Protein AF-A0A9X4LDH8-F1 (afdb_monomer)

Solvent-accessible surface area (backbone atoms only — not comparable to full-atom values): 4254 Å² total; per-residue (Å²): 85,86,32,85,88,65,57,66,70,34,79,78,50,78,50,58,65,55,72,39,91,54,71,42,79,30,69,38,49,45,50,81,86,22,58,78,16,27,39,38,37,36,43,71,14,44,27,33,34,39,53,23,54,51,76,59,50,76,71,48,92,75,46,43,43,54,74,75,71,85,85,86,130

Structure (mmCIF, N/CA/C/O backbone):
data_AF-A0A9X4LDH8-F1
#
_entry.id   AF-A0A9X4LDH8-F1
#
loop_
_atom_site.group_PDB
_atom_site.id
_atom_site.type_symbol
_atom_site.label_atom_id
_atom_site.label_alt_id
_atom_site.label_comp_id
_atom_site.label_asym_id
_atom_site.label_entity_id
_atom_site.label_seq_id
_atom_site.pdbx_PDB_ins_code
_atom_site.Cartn_x
_atom_site.Cartn_y
_atom_site.Cartn_z
_atom_site.occupancy
_atom_site.B_iso_or_equiv
_atom_site.auth_seq_id
_atom_site.auth_comp_id
_atom_site.auth_asym_id
_atom_site.auth_atom_id
_atom_site.pdbx_PDB_model_num
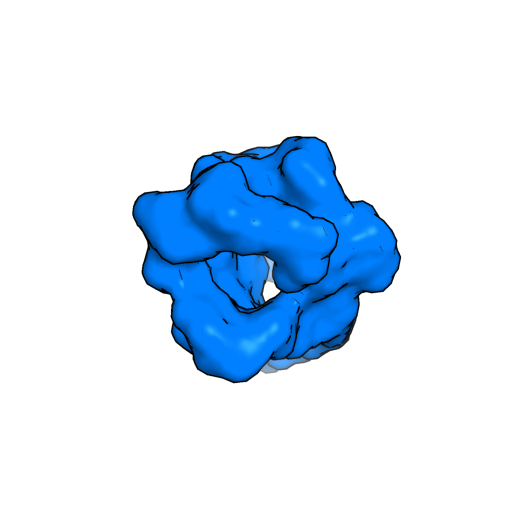ATOM 1 N N . MET A 1 1 ? -1.145 -11.263 -5.304 1.00 76.31 1 MET A N 1
ATOM 2 C CA . MET A 1 1 ? -2.046 -11.075 -6.469 1.00 76.31 1 MET A CA 1
ATOM 3 C C . MET A 1 1 ? -1.304 -10.335 -7.572 1.00 76.31 1 MET A C 1
ATOM 5 O O . MET A 1 1 ? -0.324 -9.671 -7.244 1.00 76.31 1 MET A O 1
ATOM 9 N N . ASN A 1 2 ? -1.744 -10.439 -8.833 1.00 82.38 2 ASN A N 1
ATOM 10 C CA . ASN A 1 2 ? -1.282 -9.514 -9.874 1.00 82.38 2 ASN A CA 1
ATOM 11 C C . ASN A 1 2 ? -1.749 -8.092 -9.501 1.00 82.38 2 ASN A C 1
ATOM 13 O O . ASN A 1 2 ? -2.890 -7.929 -9.062 1.00 82.38 2 ASN A O 1
ATOM 17 N N . ALA A 1 3 ? -0.856 -7.110 -9.595 1.00 89.50 3 ALA A N 1
ATOM 18 C CA . ALA A 1 3 ? -1.074 -5.736 -9.160 1.00 89.50 3 ALA A CA 1
ATOM 19 C C . ALA A 1 3 ? -0.942 -4.714 -10.306 1.00 89.50 3 ALA A C 1
ATOM 21 O O . ALA A 1 3 ? -0.685 -3.543 -10.049 1.00 89.50 3 ALA A O 1
ATOM 22 N N . ASP A 1 4 ? -1.141 -5.128 -11.562 1.00 89.75 4 ASP A N 1
ATOM 23 C CA . ASP A 1 4 ? -1.022 -4.249 -12.739 1.00 89.75 4 ASP A CA 1
ATOM 24 C C . ASP A 1 4 ? -1.921 -3.003 -12.695 1.00 89.75 4 ASP A C 1
ATOM 26 O O . ASP A 1 4 ? -1.550 -1.956 -13.220 1.00 89.75 4 ASP A O 1
ATOM 30 N N . THR A 1 5 ? -3.088 -3.098 -12.051 1.00 90.88 5 THR A N 1
ATOM 31 C CA . THR A 1 5 ? -4.056 -1.995 -11.923 1.00 90.88 5 THR A CA 1
ATOM 32 C C . THR A 1 5 ? -3.919 -1.211 -10.619 1.00 90.88 5 THR A C 1
ATOM 34 O O . THR A 1 5 ? -4.744 -0.342 -10.341 1.00 90.88 5 THR A O 1
ATOM 37 N N . VAL A 1 6 ? -2.961 -1.574 -9.767 1.00 92.88 6 VAL A N 1
ATOM 38 C CA . VAL A 1 6 ? -2.758 -0.919 -8.476 1.00 92.88 6 VAL A CA 1
ATOM 39 C C . VAL A 1 6 ? -1.956 0.356 -8.677 1.00 92.88 6 VAL A C 1
ATOM 41 O O . VAL A 1 6 ? -0.928 0.335 -9.352 1.00 92.88 6 VAL A O 1
ATOM 44 N N . VAL A 1 7 ? -2.407 1.438 -8.046 1.00 94.06 7 VAL A N 1
ATOM 45 C CA . VAL A 1 7 ? -1.773 2.763 -8.107 1.00 94.06 7 VAL A CA 1
ATOM 46 C C . VAL A 1 7 ? -1.401 3.256 -6.711 1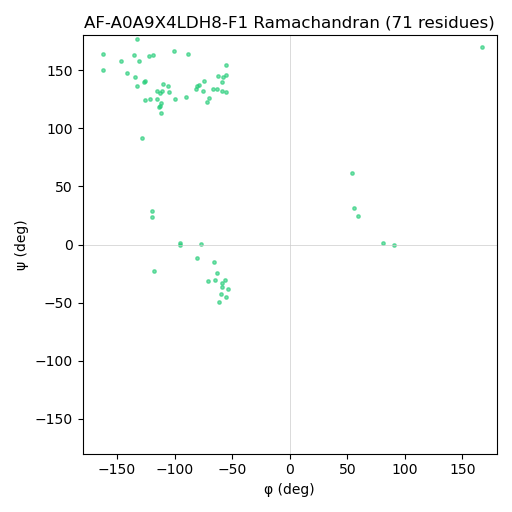.00 94.06 7 VAL A C 1
ATOM 48 O O . VAL A 1 7 ? -1.908 2.759 -5.702 1.00 94.06 7 VAL A O 1
ATOM 51 N N . HIS A 1 8 ? -0.506 4.239 -6.637 1.00 95.88 8 HIS A N 1
ATOM 52 C CA . HIS A 1 8 ? -0.158 4.875 -5.370 1.00 95.88 8 HIS A CA 1
ATOM 53 C C . HIS A 1 8 ? -1.372 5.581 -4.737 1.00 95.88 8 HIS A C 1
ATOM 55 O O . HIS A 1 8 ? -2.221 6.139 -5.433 1.00 95.88 8 HIS A O 1
ATOM 61 N N . ASN A 1 9 ? -1.448 5.561 -3.400 1.00 96.50 9 ASN A N 1
ATOM 62 C CA . ASN A 1 9 ? -2.541 6.135 -2.606 1.00 96.50 9 ASN A CA 1
ATOM 63 C C . ASN A 1 9 ? -3.932 5.583 -2.985 1.00 96.50 9 ASN A C 1
ATOM 65 O O . ASN A 1 9 ? -4.951 6.276 -2.896 1.00 96.50 9 ASN A O 1
ATOM 69 N N . GLN A 1 10 ? -3.987 4.326 -3.429 1.00 96.25 10 GLN A N 1
ATOM 70 C CA . GLN A 1 10 ? -5.237 3.690 -3.811 1.00 96.25 10 GLN A CA 1
ATOM 71 C C . GLN A 1 10 ? -6.093 3.427 -2.575 1.00 96.25 10 GLN A C 1
ATOM 73 O O . GLN A 1 10 ? -5.678 2.753 -1.634 1.00 96.25 10 GLN A O 1
ATOM 78 N N . TYR A 1 11 ? -7.326 3.914 -2.605 1.00 97.12 11 TYR A N 1
ATOM 79 C CA . TYR A 1 11 ? -8.340 3.549 -1.631 1.00 97.12 11 TYR A CA 1
ATOM 80 C C . TYR A 1 11 ? -8.809 2.110 -1.876 1.00 97.12 11 TYR A C 1
ATOM 82 O O . TYR A 1 11 ? -9.261 1.790 -2.978 1.00 97.12 11 TYR A O 1
ATOM 90 N N . ILE A 1 12 ? -8.692 1.246 -0.865 1.00 95.31 12 ILE A N 1
ATOM 91 C CA . ILE A 1 12 ? -8.978 -0.192 -1.002 1.00 95.31 12 ILE A CA 1
ATOM 92 C C . ILE A 1 12 ? -10.133 -0.677 -0.123 1.00 95.31 12 ILE A C 1
ATOM 94 O O . ILE A 1 12 ? -10.740 -1.693 -0.456 1.00 95.31 12 ILE A O 1
ATOM 98 N N . ALA A 1 13 ? -10.465 0.025 0.967 1.00 96.56 13 ALA A N 1
ATOM 99 C CA . ALA A 1 13 ? -11.602 -0.319 1.821 1.00 96.56 13 ALA A CA 1
ATOM 100 C C . ALA A 1 13 ? -12.053 0.842 2.725 1.00 96.56 13 ALA A C 1
ATOM 102 O O . ALA A 1 13 ? -11.302 1.788 2.972 1.00 96.56 13 ALA A O 1
ATOM 103 N N . GLN A 1 14 ? -13.268 0.704 3.267 1.00 97.75 14 GLN A N 1
ATOM 104 C CA . GLN A 1 14 ? -13.806 1.523 4.354 1.00 97.75 14 GLN A CA 1
ATOM 105 C C . GLN A 1 14 ? -14.039 0.655 5.590 1.00 97.75 14 GLN A C 1
ATOM 107 O O . GLN A 1 14 ? -14.791 -0.319 5.530 1.00 97.75 14 GLN A O 1
ATOM 112 N N . LEU A 1 15 ? -13.469 1.049 6.720 1.00 96.31 15 LEU A N 1
ATOM 113 C CA . LEU A 1 15 ? -13.819 0.552 8.047 1.00 96.31 15 LEU A CA 1
ATOM 114 C C . LEU A 1 15 ? -14.724 1.571 8.762 1.00 96.31 15 LEU A C 1
ATOM 116 O O . LEU A 1 15 ? -14.848 2.715 8.310 1.00 96.31 15 LEU A O 1
ATOM 120 N N . PRO A 1 16 ? -15.382 1.194 9.873 1.00 96.50 16 PRO A N 1
ATOM 121 C CA . PRO A 1 1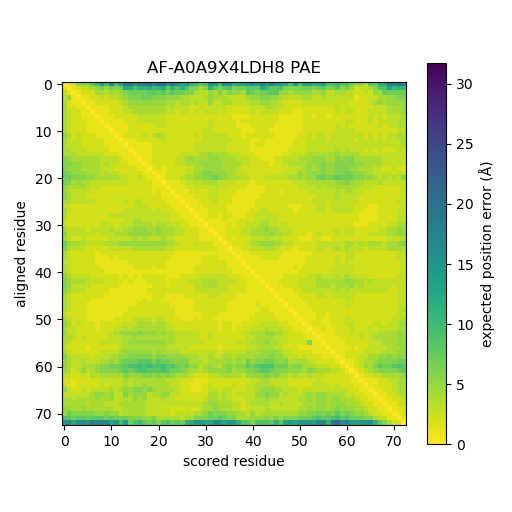6 ? -16.063 2.162 10.722 1.00 96.50 16 PRO A CA 1
ATOM 122 C C . PRO A 1 16 ? -15.111 3.271 11.188 1.00 96.50 16 PRO A C 1
ATOM 124 O O . PRO A 1 16 ? -13.934 3.025 11.452 1.00 96.50 16 PRO A O 1
ATOM 127 N N . ALA A 1 17 ? -15.631 4.490 11.327 1.00 95.50 17 ALA A N 1
ATOM 128 C CA . ALA A 1 17 ? -14.855 5.584 11.898 1.00 95.50 17 ALA A CA 1
ATOM 129 C C . ALA A 1 17 ? -14.385 5.224 13.317 1.00 95.50 17 ALA A C 1
ATOM 131 O O . ALA A 1 17 ? -15.142 4.645 14.101 1.00 95.50 17 ALA A O 1
ATOM 132 N N . ASN A 1 18 ? -13.148 5.593 13.645 1.00 93.12 18 ASN A N 1
ATOM 133 C CA . ASN A 1 18 ? -12.457 5.252 14.890 1.00 93.12 18 ASN A CA 1
ATOM 134 C C . ASN A 1 18 ? -12.298 3.740 15.136 1.00 93.12 18 ASN A C 1
ATOM 136 O O . ASN A 1 18 ? -12.167 3.325 16.286 1.00 93.12 18 ASN A O 1
ATOM 140 N N . PHE A 1 19 ? -12.304 2.908 14.082 1.00 93.50 19 PHE A N 1
ATOM 141 C CA . PHE A 1 19 ? -11.967 1.483 14.204 1.00 93.50 19 PHE A CA 1
ATOM 142 C C . PHE A 1 19 ? -10.551 1.271 14.759 1.00 93.50 19 PHE A C 1
ATOM 144 O O . PHE A 1 19 ? -10.336 0.353 15.543 1.00 93.50 19 PHE A O 1
ATOM 151 N N . ALA A 1 20 ? -9.609 2.138 14.378 1.00 91.56 20 ALA A N 1
ATOM 152 C CA . ALA A 1 20 ? -8.318 2.284 15.038 1.00 91.56 20 ALA A CA 1
ATOM 153 C C . ALA A 1 20 ? -8.272 3.645 15.752 1.00 91.56 20 ALA A C 1
ATOM 155 O O . ALA A 1 20 ? -8.627 4.662 15.146 1.00 91.56 20 ALA A O 1
ATOM 156 N N . LYS A 1 21 ? -7.843 3.691 17.024 1.00 90.44 21 LYS A N 1
ATOM 157 C CA . LYS A 1 21 ? -7.745 4.962 17.780 1.00 90.44 21 LYS A CA 1
ATOM 158 C C . LYS A 1 21 ? -6.710 5.919 17.189 1.00 90.44 21 LYS A C 1
ATOM 160 O O . LYS A 1 21 ? -6.858 7.134 17.307 1.00 90.44 21 LYS A O 1
ATOM 165 N N . ASN A 1 22 ? -5.663 5.375 16.577 1.00 93.44 22 ASN A N 1
ATOM 166 C CA . ASN A 1 22 ? -4.589 6.117 15.918 1.00 93.44 22 ASN A CA 1
ATOM 167 C C . ASN A 1 22 ? -4.351 5.548 14.514 1.00 93.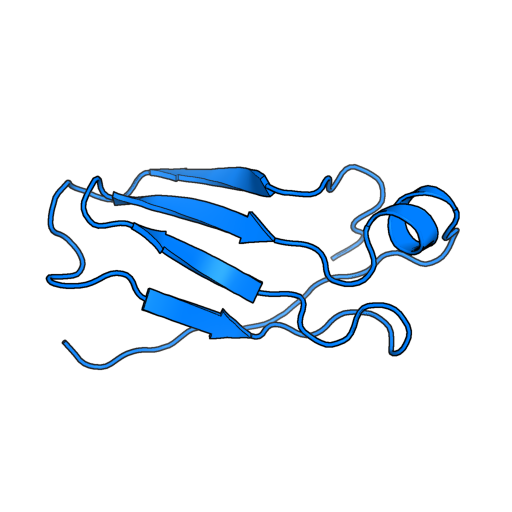44 22 ASN A C 1
ATOM 169 O O . ASN A 1 22 ? -4.652 4.365 14.312 1.00 93.44 22 ASN A O 1
ATOM 173 N N . PRO A 1 23 ? -3.750 6.315 13.585 1.00 94.56 23 PRO A N 1
ATOM 174 C CA . PRO A 1 23 ? -3.415 5.802 12.266 1.00 94.56 23 PRO A CA 1
ATOM 175 C C . PRO A 1 23 ? -2.479 4.600 12.375 1.00 94.56 23 PRO A C 1
ATOM 177 O O . PRO A 1 23 ? -1.488 4.635 13.109 1.00 94.56 23 PRO A O 1
ATOM 180 N N . GLN A 1 24 ? -2.797 3.533 11.649 1.00 96.19 24 GLN A N 1
ATOM 181 C CA . GLN A 1 24 ? -2.020 2.296 11.647 1.00 96.19 24 GL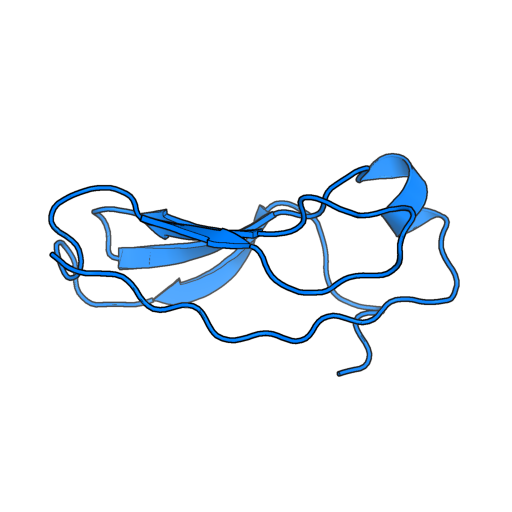N A CA 1
ATOM 182 C C . GLN A 1 24 ? -1.310 2.136 10.316 1.00 96.19 24 GLN A C 1
ATOM 184 O O . GLN A 1 24 ? -1.905 2.356 9.265 1.00 96.19 24 GLN A O 1
ATOM 189 N N . VAL A 1 25 ? -0.053 1.704 10.366 1.00 95.75 25 VAL A N 1
ATOM 190 C CA . VAL A 1 25 ? 0.763 1.433 9.181 1.00 95.75 25 VAL A CA 1
ATOM 191 C C . VAL A 1 25 ? 1.203 -0.019 9.221 1.00 95.75 25 VAL A C 1
ATOM 193 O O . VAL A 1 25 ? 1.834 -0.454 10.184 1.00 95.75 25 VAL A O 1
ATOM 196 N N . GLY A 1 26 ? 0.917 -0.763 8.159 1.00 95.69 26 GLY A N 1
ATOM 197 C CA . GLY A 1 26 ? 1.409 -2.123 7.984 1.00 95.69 26 GLY A CA 1
ATOM 198 C C . GLY A 1 26 ? 2.128 -2.282 6.653 1.00 95.69 26 GLY A C 1
ATOM 199 O O . GLY A 1 26 ? 1.570 -1.995 5.597 1.00 95.69 26 GLY A O 1
ATOM 200 N N . PHE A 1 27 ? 3.377 -2.741 6.688 1.00 95.88 27 PHE A N 1
ATOM 201 C CA . PHE A 1 27 ? 4.146 -3.009 5.475 1.00 95.88 27 PHE A CA 1
ATOM 202 C C . PHE A 1 27 ? 3.727 -4.334 4.852 1.00 95.88 27 PHE A C 1
ATOM 204 O O . PHE A 1 27 ? 3.573 -5.339 5.545 1.00 95.88 27 PHE A O 1
ATOM 211 N N . ILE A 1 28 ? 3.588 -4.342 3.531 1.00 95.25 28 ILE A N 1
ATOM 212 C CA . ILE A 1 28 ? 3.243 -5.538 2.766 1.00 95.25 28 ILE A CA 1
ATOM 213 C C . ILE A 1 28 ? 4.358 -5.877 1.783 1.00 95.25 28 ILE A C 1
ATOM 215 O O . ILE A 1 28 ? 5.234 -5.067 1.476 1.00 95.25 28 ILE A O 1
ATOM 219 N N . ARG A 1 29 ? 4.353 -7.109 1.279 1.00 94.94 29 ARG A N 1
ATOM 220 C CA . ARG A 1 29 ? 5.341 -7.539 0.298 1.00 94.94 29 ARG A CA 1
ATOM 221 C C . ARG A 1 29 ? 5.016 -6.936 -1.066 1.00 94.94 29 ARG A C 1
ATOM 223 O O . ARG A 1 29 ? 3.905 -7.091 -1.566 1.00 94.94 29 ARG A O 1
ATOM 230 N N . ALA A 1 30 ? 6.039 -6.366 -1.686 1.00 95.12 30 ALA A N 1
ATOM 231 C CA . ALA A 1 30 ? 6.086 -5.955 -3.085 1.00 95.12 30 ALA A CA 1
ATOM 232 C C . ALA A 1 30 ? 7.406 -6.468 -3.718 1.00 95.12 30 ALA A C 1
ATOM 234 O O . ALA A 1 30 ? 8.217 -7.092 -3.011 1.00 95.12 30 ALA A O 1
ATOM 235 N N . PRO A 1 31 ? 7.655 -6.274 -5.028 1.00 94.19 31 PRO A N 1
ATOM 236 C CA . PRO A 1 31 ? 8.977 -6.484 -5.607 1.00 94.19 31 PRO A CA 1
ATOM 237 C C . PRO A 1 31 ? 10.038 -5.656 -4.879 1.00 94.19 31 PRO A C 1
ATOM 239 O O . PRO A 1 31 ? 9.745 -4.610 -4.306 1.00 94.19 31 PRO A O 1
ATOM 242 N N . LE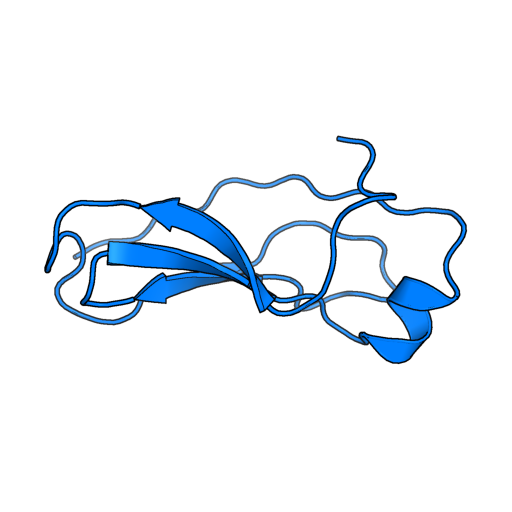U A 1 32 ? 11.291 -6.117 -4.923 1.00 92.62 32 LEU A N 1
ATOM 243 C CA . LEU A 1 32 ? 12.403 -5.507 -4.183 1.00 92.62 32 LEU A CA 1
ATOM 244 C C . LEU A 1 32 ? 12.562 -4.002 -4.458 1.00 92.62 32 LEU A C 1
ATOM 246 O O . LEU A 1 32 ? 12.846 -3.241 -3.538 1.00 92.62 32 LEU A O 1
ATOM 250 N N . ALA A 1 33 ? 12.345 -3.585 -5.707 1.00 93.12 33 ALA A N 1
ATOM 251 C CA . ALA A 1 33 ? 12.429 -2.189 -6.127 1.00 93.12 33 ALA A CA 1
ATOM 252 C C . ALA A 1 33 ? 11.352 -1.285 -5.499 1.00 93.12 33 ALA A C 1
ATOM 254 O O . ALA A 1 33 ? 11.511 -0.073 -5.523 1.00 93.12 33 ALA A O 1
ATOM 255 N N . HIS A 1 34 ? 10.299 -1.859 -4.910 1.00 94.06 34 HIS A N 1
ATOM 256 C CA . HIS A 1 34 ? 9.166 -1.150 -4.300 1.00 94.06 34 HIS A CA 1
ATOM 257 C C . HIS A 1 34 ? 9.040 -1.480 -2.808 1.00 94.06 34 HIS A C 1
ATOM 259 O O . HIS A 1 34 ? 7.944 -1.510 -2.238 1.00 94.06 34 HIS A O 1
ATOM 265 N N . ASN A 1 35 ? 10.172 -1.791 -2.169 1.00 88.44 35 ASN A N 1
ATOM 266 C CA . ASN A 1 35 ? 10.216 -2.019 -0.733 1.00 88.44 35 ASN A CA 1
ATOM 267 C C . ASN A 1 35 ? 9.711 -0.777 0.024 1.00 88.44 35 ASN A C 1
ATOM 269 O O . ASN A 1 35 ? 9.943 0.353 -0.398 1.00 88.44 35 ASN A O 1
ATOM 273 N N . GLY A 1 36 ? 9.009 -0.995 1.135 1.00 93.38 36 GLY A N 1
ATOM 274 C CA . GLY A 1 36 ? 8.312 0.068 1.867 1.00 93.38 36 GLY A CA 1
ATOM 275 C C . GLY A 1 36 ? 6.863 0.300 1.428 1.00 93.38 36 GLY A C 1
ATOM 276 O O . GLY A 1 36 ? 6.190 1.128 2.032 1.00 93.38 36 GLY A O 1
ATOM 277 N N . THR A 1 37 ? 6.362 -0.455 0.442 1.00 96.56 37 THR A N 1
ATOM 278 C CA . THR A 1 37 ? 4.925 -0.510 0.131 1.00 96.56 37 THR A CA 1
ATOM 279 C C . THR A 1 37 ? 4.123 -0.902 1.379 1.00 96.56 37 THR A C 1
ATOM 281 O O . THR A 1 37 ? 4.464 -1.866 2.074 1.00 96.56 37 THR A O 1
ATOM 284 N N . SER A 1 38 ? 3.066 -0.154 1.681 1.00 97.25 38 SER A N 1
ATOM 285 C CA . SER A 1 38 ? 2.345 -0.250 2.952 1.00 97.25 38 SER A CA 1
ATOM 286 C C . SER A 1 38 ? 0.852 0.017 2.810 1.00 97.25 38 SER A C 1
ATOM 288 O O . SER A 1 38 ? 0.390 0.650 1.864 1.00 97.25 38 SER A O 1
ATOM 290 N N . ILE A 1 39 ? 0.086 -0.480 3.773 1.00 97.00 39 ILE A N 1
ATOM 291 C CA . ILE A 1 39 ? -1.321 -0.155 3.968 1.00 97.00 39 ILE A CA 1
ATOM 292 C C . ILE A 1 39 ? -1.415 0.782 5.169 1.00 97.00 39 ILE A C 1
ATOM 294 O O . ILE A 1 39 ? -0.842 0.494 6.223 1.00 97.00 39 ILE A O 1
ATOM 298 N N . LEU A 1 40 ? -2.150 1.878 5.006 1.00 96.69 40 LEU A N 1
ATOM 299 C CA . LEU A 1 40 ? -2.557 2.764 6.089 1.00 96.69 40 LEU A CA 1
ATOM 300 C C . LEU A 1 40 ? -4.034 2.559 6.407 1.00 96.69 40 LEU A C 1
ATOM 302 O O . LEU A 1 40 ? -4.859 2.494 5.495 1.00 96.69 40 LEU A O 1
ATOM 306 N N . VAL A 1 41 ? -4.351 2.501 7.697 1.00 96.56 41 VAL A N 1
ATOM 307 C CA . VAL A 1 41 ? -5.713 2.609 8.226 1.00 96.56 41 VAL A CA 1
ATOM 308 C C . VAL A 1 41 ? -5.797 3.921 8.993 1.00 96.56 41 VAL A C 1
ATOM 310 O O . VAL A 1 41 ? -5.131 4.079 10.014 1.00 96.56 41 VAL A O 1
ATOM 313 N N . GLU A 1 42 ? -6.592 4.857 8.492 1.00 95.62 42 GLU A N 1
ATOM 314 C CA . GLU A 1 42 ? -6.772 6.185 9.081 1.00 95.62 42 GLU A CA 1
ATOM 315 C C . GLU A 1 42 ? -7.896 6.199 10.129 1.00 95.62 42 GLU A C 1
ATOM 317 O O . GLU A 1 42 ? -8.752 5.311 10.178 1.00 95.62 42 GLU A O 1
ATOM 322 N N . ASN A 1 43 ? -7.941 7.249 10.955 1.00 95.12 43 ASN A N 1
ATOM 323 C CA . ASN A 1 43 ? -8.954 7.404 12.010 1.00 95.12 43 ASN A CA 1
ATOM 324 C C . ASN A 1 43 ? -10.390 7.521 11.472 1.00 95.12 43 ASN A C 1
ATOM 326 O O . ASN A 1 43 ? -11.346 7.188 12.172 1.00 95.12 43 ASN A O 1
ATOM 330 N N . ASP A 1 44 ? -10.566 7.973 10.231 1.00 96.38 44 ASP A N 1
ATOM 331 C CA . ASP A 1 44 ? -11.870 7.986 9.559 1.00 96.38 44 ASP A CA 1
ATOM 332 C C . ASP A 1 44 ? -12.290 6.598 9.038 1.00 96.38 44 ASP A C 1
ATOM 334 O O . ASP A 1 44 ? -13.367 6.449 8.461 1.00 96.38 44 ASP A O 1
ATOM 338 N N . GLY A 1 45 ? -11.460 5.577 9.262 1.00 95.56 45 GLY A N 1
ATOM 339 C CA . GLY A 1 45 ? -11.649 4.209 8.801 1.00 95.56 45 GLY A CA 1
ATOM 340 C C . GLY A 1 45 ? -11.227 3.987 7.350 1.00 95.56 45 GLY A C 1
ATOM 341 O O . GLY A 1 45 ? -11.375 2.870 6.852 1.00 95.56 45 GLY A O 1
ATOM 342 N N . SER A 1 46 ? -10.720 5.001 6.643 1.00 97.69 46 SER A N 1
ATOM 343 C CA . SER A 1 46 ? -10.228 4.805 5.283 1.00 97.69 46 SER A CA 1
ATOM 344 C C . SER A 1 46 ? -8.991 3.912 5.284 1.00 97.69 46 SER A C 1
ATOM 346 O O . SER A 1 46 ? -8.073 4.073 6.090 1.00 97.69 46 SER A O 1
ATOM 348 N N . VAL A 1 47 ? -8.981 2.941 4.371 1.00 97.56 47 VAL A N 1
ATOM 349 C CA . VAL A 1 47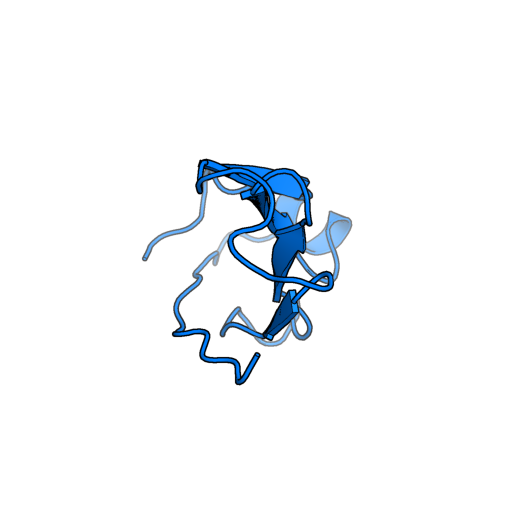 ? -7.853 2.030 4.178 1.00 97.56 47 VAL A CA 1
ATOM 350 C C . VAL A 1 47 ? -7.234 2.314 2.821 1.00 97.56 47 VAL A C 1
ATOM 352 O O . VAL A 1 47 ? -7.897 2.196 1.783 1.00 97.56 47 VAL A O 1
ATOM 355 N N . ARG A 1 48 ? -5.960 2.701 2.827 1.00 97.44 48 ARG A N 1
ATOM 356 C CA . ARG A 1 48 ? -5.229 3.154 1.640 1.00 97.44 48 ARG A CA 1
ATOM 357 C C . ARG A 1 48 ? -3.947 2.365 1.451 1.00 97.44 48 ARG A C 1
ATOM 359 O O . ARG A 1 48 ? -3.241 2.069 2.409 1.00 97.44 48 ARG A O 1
ATOM 366 N N . LEU A 1 49 ? -3.641 2.053 0.202 1.00 96.31 49 LEU A N 1
ATOM 367 C CA . LEU A 1 49 ? -2.413 1.398 -0.217 1.00 96.31 49 LEU A CA 1
ATOM 368 C C . LEU A 1 49 ? -1.428 2.435 -0.765 1.00 96.31 49 LEU A C 1
ATOM 370 O O . LEU A 1 49 ? -1.743 3.174 -1.697 1.00 96.31 49 LEU A O 1
ATOM 374 N N . TYR A 1 50 ? -0.221 2.453 -0.212 1.00 97.00 50 TYR A N 1
ATOM 375 C CA . TYR A 1 50 ? 0.878 3.318 -0.620 1.00 97.00 50 TYR A CA 1
ATOM 376 C C . TYR A 1 50 ? 1.982 2.486 -1.257 1.00 97.00 50 TYR A C 1
ATOM 378 O O . TYR A 1 50 ? 2.530 1.580 -0.631 1.00 97.00 50 TYR A O 1
ATOM 386 N N . ILE A 1 51 ? 2.315 2.808 -2.505 1.00 96.38 51 ILE A N 1
ATOM 387 C CA . ILE A 1 51 ? 3.376 2.142 -3.259 1.00 96.38 51 ILE A CA 1
ATOM 388 C C . ILE A 1 51 ? 4.701 2.867 -3.032 1.00 96.38 51 ILE A C 1
ATOM 390 O O . ILE A 1 51 ? 4.780 4.081 -3.231 1.00 96.38 51 ILE A O 1
ATOM 394 N N . GLY A 1 52 ? 5.733 2.124 -2.628 1.00 95.19 52 GLY A N 1
ATOM 395 C CA . GLY A 1 52 ? 7.103 2.635 -2.557 1.00 95.19 52 GLY A CA 1
ATOM 396 C C . GLY A 1 52 ? 7.717 2.760 -3.952 1.00 95.19 52 GLY A C 1
ATOM 397 O O . GLY A 1 52 ? 7.528 1.871 -4.781 1.00 95.19 52 GLY A O 1
ATOM 398 N N . ASN A 1 53 ? 8.479 3.832 -4.196 1.00 94.50 53 ASN A N 1
ATOM 399 C CA . ASN A 1 53 ? 9.087 4.121 -5.503 1.00 94.50 53 ASN A CA 1
ATOM 400 C C . ASN A 1 53 ? 8.030 4.124 -6.628 1.00 94.50 53 ASN A C 1
ATOM 402 O O . ASN A 1 53 ? 8.028 3.273 -7.518 1.00 94.50 53 ASN A O 1
ATOM 406 N N . GLU A 1 54 ? 7.067 5.047 -6.512 1.00 93.38 54 GLU A N 1
ATOM 407 C CA . GLU A 1 54 ? 5.889 5.169 -7.386 1.00 93.38 54 GLU A CA 1
ATOM 408 C C . GLU A 1 54 ? 6.256 5.303 -8.871 1.00 93.38 54 GLU A C 1
ATOM 410 O O . GLU A 1 54 ? 5.690 4.608 -9.711 1.00 93.38 54 GLU A O 1
ATOM 415 N N . THR A 1 55 ? 7.237 6.144 -9.204 1.00 92.00 55 THR A N 1
ATOM 416 C CA . THR A 1 55 ? 7.665 6.351 -10.596 1.00 92.00 55 THR A CA 1
ATOM 417 C C . THR A 1 55 ? 8.145 5.046 -11.234 1.00 92.00 55 THR A C 1
ATOM 419 O O . THR A 1 55 ? 7.805 4.727 -12.374 1.00 92.00 55 THR A O 1
ATOM 422 N N . GLU A 1 56 ? 8.918 4.258 -10.491 1.00 92.69 56 GLU A N 1
ATOM 423 C CA . GLU A 1 56 ? 9.4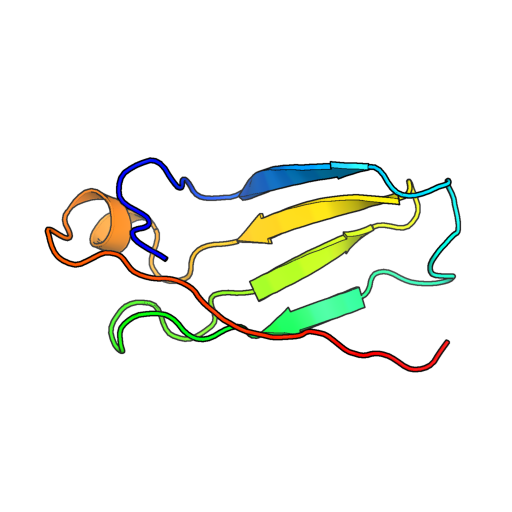22 2.958 -10.915 1.00 92.69 56 GLU A CA 1
ATOM 424 C C . GLU A 1 56 ? 8.307 1.915 -10.974 1.00 92.69 56 GLU A C 1
ATOM 426 O O . GLU A 1 56 ? 8.376 0.997 -11.791 1.00 92.69 56 GLU A O 1
ATOM 431 N N . TRP A 1 57 ? 7.291 2.028 -10.111 1.00 93.94 57 TRP A N 1
ATOM 432 C CA . TRP A 1 57 ? 6.133 1.141 -10.144 1.00 93.94 57 TRP A CA 1
ATOM 433 C C . TRP A 1 57 ? 5.409 1.285 -11.471 1.00 93.94 57 TRP A C 1
ATOM 435 O O . TRP A 1 57 ? 5.198 0.284 -12.147 1.00 93.94 57 TRP A O 1
ATOM 445 N N . GLU A 1 58 ? 5.108 2.507 -11.905 1.00 90.44 58 GLU A N 1
ATOM 446 C CA . GLU A 1 58 ? 4.434 2.747 -13.186 1.00 90.44 58 GLU A CA 1
ATOM 447 C C . GLU A 1 58 ? 5.219 2.202 -14.387 1.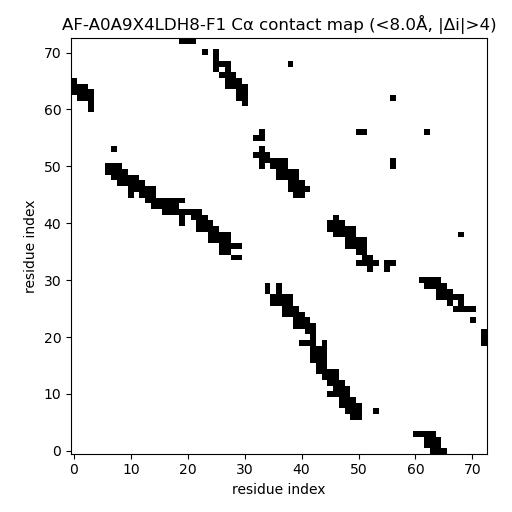00 90.44 58 GLU A C 1
ATOM 449 O O . GLU A 1 58 ? 4.623 1.691 -15.335 1.00 90.44 58 GLU A O 1
ATOM 454 N N . ALA A 1 59 ? 6.552 2.214 -14.316 1.00 90.00 59 ALA A N 1
ATOM 455 C CA . ALA A 1 59 ? 7.425 1.648 -15.344 1.00 90.00 59 ALA A CA 1
ATOM 456 C C . ALA A 1 59 ? 7.606 0.116 -15.256 1.00 90.00 59 ALA A C 1
ATOM 458 O O . ALA A 1 59 ? 8.170 -0.489 -16.172 1.00 90.00 59 ALA A O 1
ATOM 459 N N . SER A 1 60 ? 7.172 -0.525 -14.167 1.00 88.44 60 SER A N 1
ATOM 460 C CA . SER A 1 60 ? 7.391 -1.952 -13.930 1.00 88.44 60 SER A CA 1
ATOM 461 C C . SER A 1 60 ? 6.397 -2.828 -14.692 1.00 88.44 60 SER A C 1
ATOM 463 O O . SER A 1 60 ? 5.189 -2.603 -14.677 1.00 88.44 60 SER A O 1
ATOM 465 N N . THR A 1 61 ? 6.910 -3.898 -15.298 1.00 87.00 61 THR A N 1
ATOM 466 C CA . THR A 1 61 ? 6.122 -4.964 -15.942 1.00 87.00 61 THR A CA 1
ATOM 467 C C . THR A 1 61 ? 5.882 -6.167 -15.027 1.00 87.00 61 THR A C 1
ATOM 469 O O . THR A 1 61 ? 5.249 -7.139 -15.431 1.00 87.00 61 THR A O 1
ATOM 472 N N . SER A 1 62 ? 6.406 -6.128 -13.798 1.00 86.50 62 SER A N 1
ATOM 473 C CA . SER A 1 62 ? 6.252 -7.185 -12.799 1.00 86.50 62 SER A CA 1
ATOM 474 C C . SER A 1 62 ? 5.750 -6.576 -11.498 1.00 86.50 62 SER A C 1
ATOM 476 O O . SER A 1 62 ? 6.525 -6.117 -10.654 1.00 86.50 62 SER A O 1
ATOM 478 N N . LYS A 1 63 ? 4.423 -6.549 -11.360 1.00 92.69 63 LYS A N 1
ATOM 479 C CA . LYS A 1 63 ? 3.714 -5.956 -10.228 1.00 92.69 63 LYS A CA 1
ATOM 480 C C . LYS A 1 63 ? 3.005 -7.043 -9.433 1.00 92.69 63 LYS A C 1
ATOM 482 O O . LYS A 1 63 ? 2.105 -7.726 -9.922 1.00 92.69 63 LYS A O 1
ATOM 487 N N . TYR A 1 64 ? 3.385 -7.191 -8.169 1.00 93.94 64 TYR A N 1
ATOM 488 C CA . TYR A 1 64 ? 2.650 -8.027 -7.229 1.00 93.94 64 TYR A CA 1
ATOM 489 C C . TYR A 1 64 ? 2.603 -7.377 -5.857 1.00 93.94 64 TYR A C 1
ATOM 491 O O . TYR A 1 64 ? 3.555 -6.735 -5.426 1.00 93.94 64 TYR A O 1
ATOM 499 N N . ILE A 1 65 ? 1.505 -7.612 -5.148 1.00 93.88 65 ILE A N 1
ATOM 500 C CA . ILE A 1 65 ? 1.393 -7.301 -3.726 1.00 93.88 65 ILE A CA 1
ATOM 501 C C . ILE A 1 65 ? 0.765 -8.480 -2.990 1.00 93.88 65 ILE A C 1
ATOM 503 O O . ILE A 1 65 ? -0.091 -9.191 -3.539 1.00 93.88 65 ILE A O 1
ATOM 507 N N . TYR A 1 66 ? 1.223 -8.724 -1.768 1.00 93.00 66 TYR A N 1
ATOM 508 C CA . TYR A 1 66 ? 0.577 -9.618 -0.809 1.00 93.00 66 TYR A CA 1
ATOM 509 C C . TYR A 1 66 ? 1.098 -9.341 0.600 1.00 93.00 66 TYR A C 1
ATOM 511 O O . TYR A 1 66 ? 2.244 -8.938 0.789 1.00 93.00 66 TYR A O 1
ATOM 519 N N . GLY A 1 67 ? 0.268 -9.577 1.602 1.00 90.62 67 GLY A N 1
ATOM 520 C CA . GLY A 1 67 ? 0.648 -9.394 2.992 1.00 90.62 67 GLY A CA 1
ATOM 521 C C . GLY A 1 67 ? -0.567 -9.431 3.897 1.00 90.62 67 GLY A C 1
ATOM 522 O O . GLY A 1 67 ? -1.704 -9.413 3.429 1.00 90.62 67 GLY A O 1
ATOM 523 N N . GLU A 1 68 ? -0.287 -9.474 5.186 1.00 91.25 68 GLU A N 1
ATOM 524 C CA . GLU A 1 68 ? -1.262 -9.332 6.253 1.00 91.25 68 GLU A CA 1
ATOM 525 C C . GLU A 1 68 ? -0.766 -8.220 7.167 1.00 91.25 68 GLU A C 1
ATOM 527 O O . GLU A 1 68 ? 0.439 -8.103 7.408 1.00 91.25 68 GLU A O 1
ATOM 532 N N . ILE A 1 69 ? -1.691 -7.390 7.639 1.00 91.19 69 ILE A N 1
ATOM 533 C CA . ILE A 1 69 ? -1.394 -6.363 8.625 1.00 91.19 69 ILE A CA 1
ATOM 534 C C . ILE A 1 69 ? -2.151 -6.698 9.905 1.00 91.19 69 ILE A C 1
ATOM 536 O O . ILE A 1 69 ? -3.343 -6.995 9.886 1.00 91.19 69 ILE A O 1
ATOM 540 N N . SER A 1 70 ? -1.436 -6.650 11.019 1.00 90.75 70 SER A N 1
ATOM 541 C CA . SER A 1 70 ? -1.983 -6.820 12.357 1.00 90.75 70 SER A CA 1
ATOM 542 C C . SER A 1 70 ? -1.436 -5.702 13.221 1.00 90.75 70 SER A C 1
ATOM 544 O O . SER A 1 70 ? -0.238 -5.416 13.167 1.00 90.75 70 SER A O 1
ATOM 546 N N . TRP A 1 71 ? -2.285 -5.101 14.034 1.00 89.25 71 TRP A N 1
ATOM 547 C CA . TRP A 1 71 ? -1.882 -4.092 14.999 1.00 89.25 71 TRP A CA 1
ATOM 548 C C . TRP A 1 71 ? -2.558 -4.368 16.335 1.00 89.25 71 TRP A C 1
ATOM 550 O O . TRP A 1 71 ? -3.510 -5.146 16.425 1.00 89.25 71 TRP A O 1
ATOM 560 N N . ILE A 1 72 ? -2.024 -3.747 17.378 1.00 83.94 72 ILE A N 1
ATOM 561 C CA . ILE A 1 72 ? -2.608 -3.758 18.713 1.00 83.94 72 ILE A CA 1
ATOM 562 C C . ILE A 1 72 ? -3.061 -2.328 18.986 1.00 83.94 72 ILE A C 1
ATOM 564 O O . ILE A 1 72 ? -2.282 -1.397 18.780 1.00 83.94 72 ILE A O 1
ATOM 568 N N . ASP A 1 73 ? -4.307 -2.175 19.426 1.00 70.19 73 ASP A N 1
ATOM 569 C CA . ASP A 1 73 ? -4.933 -0.889 19.759 1.00 70.19 73 ASP A CA 1
ATOM 570 C C . ASP A 1 73 ? -5.402 -0.833 21.221 1.00 70.19 73 ASP A C 1
ATOM 572 O O . ASP A 1 73 ? -5.757 -1.894 21.782 1.00 70.19 73 ASP A O 1
#

Radius of gyration: 12.62 Å; Cα contacts (8 Å, |Δi|>4): 150; chains: 1; bounding box: 28×19×36 Å

Secondary structure (DSSP, 8-state):
-B-TT--TTEEEEEPPTTSSSS-EEEE-B--GGGTT-EEEE-TT-EEEEE-SSHHHHHH-S--B-B-------

Foldseek 3Di:
DACLVPAAFDFDDADAAQPDVAKDWDFWDWPPQFGPWIWIQHNNRTITTHTRPRVVQNVDPGTDIDDDDDDDD

Organism: NCBI:txid246432

Nearest PDB structures (foldseek):
  4ios-assembly2_H  TM=6.797E-01  e=4.264E-01  Lactococcus phage TP901-1
  3u6x-assembly2_O  TM=6.099E-01  e=3.189E-01  Lactococcus phage TP901-1
  2wzp-assembly1_A  TM=5.443E-01  e=4.023E-01  Lactococcus virus P2
  2bse-assembly1_C  TM=5.824E-01  e=7.195E-01  Lactococcus virus P2
  1zru-assembly1_C  TM=5.792E-01  e=7.625E-01  Lactococcus virus P2

Sequence (73 aa):
MNADTVVHNQYIAQLPANFAKNPQVGFIRAPLAHNGTSILVENDGSVRLYIGNETEWEASTSKYIYGEISWID

pLDDT: mean 93.08, std 4.65, range [70.19, 97.75]

Mean predicted aligned error: 3.09 Å